Protein AF-A0A8T5DGC0-F1 (afdb_monomer_lite)

pLDDT: mean 90.63, std 11.66, range [41.31, 98.5]

Secondary structure (DSSP, 8-state):
---HHHHHHHHHHHHHHHHHHHHHHHHHHH-SSSHHHHHHHHHHHHHHHHHHHHHHHHIIIIIS-TTTS-HHHHHHHHHHHHHHHHHHHHHHHHHHHHHHHHHTTTSHHHHHHHHHHHHHHHHIIIIIHHHHHHHHHHHHHHHH--

Radius of gyration: 18.22 Å; chains: 1; bounding box: 45×33×55 Å

Structure (mmCIF, N/CA/C/O backbone):
data_AF-A0A8T5DGC0-F1
#
_entry.id   AF-A0A8T5DGC0-F1
#
loop_
_atom_site.group_PDB
_atom_site.id
_atom_site.type_symbol
_atom_site.label_atom_id
_atom_site.label_alt_id
_atom_site.label_comp_id
_atom_site.label_asym_id
_atom_site.label_entity_id
_atom_site.label_seq_id
_atom_site.pdbx_PDB_ins_code
_atom_site.Cartn_x
_atom_site.Cartn_y
_atom_site.Cartn_z
_atom_site.occupancy
_atom_site.B_iso_or_equiv
_atom_site.auth_seq_id
_atom_site.auth_comp_id
_atom_site.auth_asym_id
_atom_site.auth_atom_id
_atom_site.pdbx_PDB_model_num
ATOM 1 N N . MET A 1 1 ? -27.164 1.355 21.749 1.00 41.69 1 MET A N 1
ATOM 2 C CA . MET A 1 1 ? -26.407 0.139 22.124 1.00 41.69 1 MET A CA 1
ATOM 3 C C . MET A 1 1 ? -26.237 -0.736 20.884 1.00 41.69 1 MET A C 1
ATOM 5 O O . MET A 1 1 ? -27.211 -1.345 20.482 1.00 41.69 1 MET A O 1
ATOM 9 N N . ASN A 1 2 ? -25.082 -0.645 20.202 1.00 41.31 2 ASN A N 1
ATOM 10 C CA . ASN A 1 2 ? -24.475 -1.630 19.268 1.00 41.31 2 ASN A CA 1
ATOM 11 C C . ASN A 1 2 ? -23.305 -0.972 18.494 1.00 41.31 2 ASN A C 1
ATOM 13 O O . ASN A 1 2 ? -23.277 -0.951 17.266 1.00 41.31 2 ASN A O 1
ATOM 17 N N . ASP A 1 3 ? -22.354 -0.371 19.223 1.00 53.44 3 ASP A N 1
ATOM 18 C CA . ASP A 1 3 ? -21.124 0.237 18.664 1.00 53.44 3 ASP A CA 1
ATOM 19 C C . ASP A 1 3 ? -19.883 -0.664 18.794 1.00 53.44 3 ASP A C 1
ATOM 21 O O . ASP A 1 3 ? -18.817 -0.345 18.268 1.00 53.44 3 ASP A O 1
ATOM 25 N N . LEU A 1 4 ? -20.017 -1.806 19.475 1.00 49.81 4 LEU A N 1
ATOM 26 C CA . LEU A 1 4 ? -18.920 -2.724 19.780 1.00 49.81 4 LEU A CA 1
ATOM 27 C C . LEU A 1 4 ? -18.441 -3.620 18.617 1.00 49.81 4 LEU A C 1
ATOM 29 O O . LEU A 1 4 ? -17.228 -3.805 18.524 1.00 49.81 4 LEU A O 1
ATOM 33 N N . PRO A 1 5 ? -19.283 -4.155 17.704 1.00 61.28 5 PRO A N 1
ATOM 34 C CA . PRO A 1 5 ? -18.775 -5.096 16.702 1.00 61.28 5 PRO A CA 1
ATOM 35 C C . PRO A 1 5 ? -17.910 -4.402 15.639 1.00 61.28 5 PRO A C 1
ATOM 37 O O . PRO A 1 5 ? -16.801 -4.843 15.347 1.00 61.28 5 PRO A O 1
ATOM 40 N N . THR A 1 6 ? -18.355 -3.263 15.100 1.00 72.88 6 THR A N 1
ATOM 41 C CA . THR A 1 6 ? -17.701 -2.615 13.950 1.00 72.88 6 THR A CA 1
ATOM 42 C C . THR A 1 6 ? -16.310 -2.072 14.278 1.00 72.88 6 THR A C 1
ATOM 44 O O . THR A 1 6 ? -15.399 -2.209 13.465 1.00 72.88 6 THR A O 1
ATOM 47 N N . LYS A 1 7 ? -16.109 -1.496 15.474 1.00 79.38 7 LYS A N 1
ATOM 48 C CA . LYS A 1 7 ? -14.781 -1.023 15.909 1.00 79.38 7 LYS A CA 1
ATOM 49 C C . LYS A 1 7 ? -13.794 -2.184 16.064 1.00 79.38 7 LYS A C 1
ATOM 51 O O . LYS A 1 7 ? -12.645 -2.057 15.646 1.00 79.38 7 LYS A O 1
ATOM 56 N N . SER A 1 8 ? -14.247 -3.310 16.613 1.00 84.31 8 SER A N 1
ATOM 57 C CA . SER A 1 8 ? -13.428 -4.515 16.770 1.00 84.31 8 SER A CA 1
ATOM 58 C C . SER A 1 8 ? -13.029 -5.112 15.420 1.00 84.31 8 SER A C 1
ATOM 60 O O . SER A 1 8 ? -11.852 -5.395 15.215 1.00 84.31 8 SER A O 1
ATOM 62 N N . TYR A 1 9 ? -13.954 -5.204 14.456 1.00 89.69 9 TYR A N 1
ATOM 63 C CA . TYR A 1 9 ? -13.633 -5.690 13.107 1.00 89.69 9 TYR A CA 1
ATOM 64 C C . TYR A 1 9 ? -12.620 -4.804 12.380 1.00 89.69 9 TYR A C 1
ATOM 66 O O . TYR A 1 9 ? -11.674 -5.316 11.788 1.00 89.69 9 TYR A O 1
ATOM 74 N N . VAL A 1 10 ? -12.772 -3.477 12.452 1.00 92.19 10 VAL A N 1
ATOM 75 C CA . VAL A 1 10 ? -11.820 -2.551 11.816 1.00 92.19 10 VAL A CA 1
ATOM 76 C C . VAL A 1 10 ? -10.426 -2.698 12.427 1.00 92.19 10 VAL A C 1
ATOM 78 O O . VAL A 1 10 ? -9.448 -2.741 11.687 1.00 92.19 10 VAL A O 1
ATOM 81 N N . LYS A 1 11 ? -10.318 -2.829 13.756 1.00 93.44 11 LYS A N 1
ATOM 82 C CA . LYS A 1 11 ? -9.028 -3.077 14.417 1.00 93.44 11 LYS A CA 1
ATOM 83 C C . LYS A 1 11 ? -8.388 -4.374 13.934 1.00 93.44 11 LYS A C 1
ATOM 85 O O . LYS A 1 11 ? -7.214 -4.353 13.585 1.00 93.44 11 LYS A O 1
ATOM 90 N N . ILE A 1 12 ? -9.154 -5.466 13.876 1.00 94.75 12 ILE A N 1
ATOM 91 C CA . ILE A 1 12 ? -8.664 -6.758 13.376 1.00 94.75 12 ILE A CA 1
ATOM 92 C C . ILE A 1 12 ? -8.112 -6.594 11.957 1.00 94.75 12 ILE A C 1
ATOM 94 O O . ILE A 1 12 ? -6.965 -6.954 11.723 1.00 94.75 12 ILE A O 1
ATOM 98 N N . ILE A 1 13 ? -8.866 -5.966 11.048 1.00 95.75 13 ILE A N 1
ATOM 99 C CA . ILE A 1 13 ? -8.422 -5.733 9.665 1.00 95.75 13 ILE A CA 1
ATOM 100 C C . ILE A 1 13 ? -7.117 -4.929 9.627 1.00 95.75 13 ILE A C 1
ATOM 102 O O . ILE A 1 13 ? -6.188 -5.327 8.929 1.00 95.75 13 ILE A O 1
ATOM 106 N N . LEU A 1 14 ? -7.022 -3.835 10.389 1.00 96.38 14 LEU A N 1
ATOM 107 C CA . LEU A 1 14 ? -5.819 -2.997 10.426 1.00 96.38 14 LEU A CA 1
ATOM 108 C C . LEU A 1 14 ? -4.598 -3.765 10.948 1.00 96.38 14 LEU A C 1
ATOM 110 O O . LEU A 1 14 ? -3.52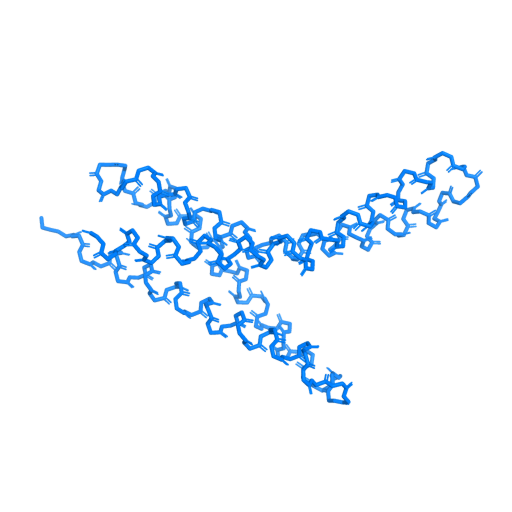5 -3.670 10.357 1.00 96.38 14 LEU A O 1
ATOM 114 N N . TYR A 1 15 ? -4.744 -4.555 12.016 1.00 97.25 15 TYR A N 1
ATOM 115 C CA . TYR A 1 15 ? -3.646 -5.375 12.534 1.00 97.25 15 TYR A CA 1
ATOM 116 C C . TYR A 1 15 ? -3.248 -6.483 11.558 1.00 97.25 15 TYR A C 1
ATOM 118 O O . TYR A 1 15 ? -2.059 -6.696 11.334 1.00 97.25 15 TYR A O 1
ATOM 126 N N . THR A 1 16 ? -4.213 -7.154 10.925 1.00 97.44 16 THR A N 1
ATOM 127 C CA . THR A 1 16 ? -3.928 -8.157 9.891 1.00 97.44 16 THR A CA 1
ATOM 128 C C . THR A 1 16 ? -3.189 -7.531 8.709 1.00 97.44 16 THR A C 1
ATOM 130 O O . THR A 1 16 ? -2.189 -8.085 8.257 1.00 97.44 16 THR A O 1
ATOM 133 N N . GLN A 1 17 ? -3.609 -6.350 8.246 1.00 97.00 17 GLN A N 1
ATOM 134 C CA . GLN A 1 17 ? -2.897 -5.602 7.209 1.00 97.00 17 GLN A CA 1
ATOM 135 C C . GLN A 1 17 ? -1.476 -5.227 7.644 1.00 97.00 17 GLN A C 1
ATOM 137 O O . GLN A 1 17 ? -0.554 -5.387 6.852 1.00 97.00 17 GLN A O 1
ATOM 142 N N . ALA A 1 18 ? -1.271 -4.786 8.889 1.00 97.62 18 ALA A N 1
ATOM 143 C CA . ALA A 1 18 ? 0.055 -4.464 9.419 1.00 97.62 18 ALA A CA 1
ATOM 144 C C . ALA A 1 18 ? 0.996 -5.679 9.409 1.00 97.62 18 ALA A C 1
ATOM 146 O O . ALA A 1 18 ? 2.151 -5.567 8.993 1.00 97.62 18 ALA A O 1
ATOM 147 N N . ILE A 1 19 ? 0.496 -6.845 9.833 1.00 97.81 19 ILE A N 1
ATOM 148 C CA . ILE A 1 19 ? 1.248 -8.106 9.827 1.00 97.81 19 ILE A CA 1
ATOM 149 C C . ILE A 1 19 ? 1.625 -8.477 8.392 1.00 97.81 19 ILE A C 1
ATOM 151 O O . ILE A 1 19 ? 2.800 -8.692 8.110 1.00 97.81 19 ILE A O 1
ATOM 155 N N . ILE A 1 20 ? 0.654 -8.496 7.474 1.00 97.19 20 ILE A N 1
ATOM 156 C CA . ILE A 1 20 ? 0.896 -8.839 6.067 1.00 97.19 20 ILE A CA 1
ATOM 157 C C . ILE A 1 20 ? 1.901 -7.871 5.434 1.00 97.19 20 ILE A C 1
ATOM 159 O O . ILE A 1 20 ? 2.859 -8.313 4.807 1.00 97.19 20 ILE A O 1
ATOM 163 N N . PHE A 1 21 ? 1.727 -6.565 5.640 1.00 96.56 21 PHE A N 1
ATOM 164 C CA . PHE A 1 21 ? 2.649 -5.543 5.150 1.00 96.56 21 PHE A CA 1
ATOM 165 C C . PHE A 1 21 ? 4.075 -5.783 5.653 1.00 96.56 21 PHE A C 1
ATOM 167 O O . PHE A 1 21 ? 5.021 -5.770 4.872 1.00 96.56 21 PHE A O 1
ATOM 174 N N . THR A 1 22 ? 4.227 -6.076 6.946 1.00 95.56 22 THR A N 1
ATOM 175 C CA . THR A 1 22 ? 5.529 -6.361 7.560 1.00 95.56 22 THR A CA 1
ATOM 176 C C . THR A 1 22 ? 6.175 -7.608 6.957 1.00 95.56 22 THR A C 1
ATOM 178 O O . THR A 1 22 ? 7.370 -7.602 6.673 1.00 95.56 22 THR A O 1
ATOM 181 N N . LEU A 1 23 ? 5.403 -8.671 6.711 1.00 93.81 23 LEU A N 1
ATOM 182 C CA . LEU A 1 23 ? 5.895 -9.885 6.052 1.00 93.81 23 LEU A CA 1
ATOM 183 C C . LEU A 1 23 ? 6.359 -9.610 4.614 1.00 93.81 23 LEU A C 1
ATOM 185 O O . LEU A 1 23 ? 7.430 -10.071 4.226 1.00 93.81 23 LEU A O 1
ATOM 189 N N . ILE A 1 24 ? 5.591 -8.829 3.848 1.00 92.31 24 ILE A N 1
ATOM 190 C CA . ILE A 1 24 ? 5.942 -8.447 2.473 1.00 92.31 24 ILE A CA 1
ATOM 191 C C . ILE A 1 24 ? 7.232 -7.615 2.458 1.00 92.31 24 ILE A C 1
ATOM 193 O O . ILE A 1 24 ? 8.146 -7.922 1.698 1.00 92.31 24 ILE A O 1
ATOM 197 N N . ILE A 1 25 ? 7.342 -6.596 3.314 1.00 91.00 25 ILE A N 1
ATOM 198 C CA . ILE A 1 25 ? 8.542 -5.750 3.396 1.00 91.00 25 ILE A CA 1
ATOM 199 C C . ILE A 1 25 ? 9.770 -6.570 3.805 1.00 91.00 25 ILE A C 1
ATOM 201 O O . ILE A 1 25 ? 10.818 -6.449 3.175 1.00 91.00 25 ILE A O 1
ATOM 205 N N . ASN A 1 26 ? 9.645 -7.450 4.803 1.00 89.62 26 ASN A N 1
ATOM 206 C CA . ASN A 1 26 ? 10.752 -8.314 5.217 1.00 89.62 26 ASN A CA 1
ATOM 207 C C . ASN A 1 26 ? 11.221 -9.242 4.093 1.00 89.62 26 ASN A C 1
ATOM 209 O O . ASN A 1 26 ? 12.425 -9.426 3.928 1.00 89.62 26 ASN A O 1
ATOM 213 N N . TYR A 1 27 ? 10.293 -9.787 3.303 1.00 87.19 27 TYR A N 1
ATOM 214 C CA . TYR A 1 27 ? 10.640 -10.587 2.134 1.00 87.19 27 TYR A CA 1
ATOM 215 C C . TYR A 1 27 ? 11.502 -9.796 1.137 1.00 87.19 27 TYR A C 1
ATOM 217 O O . TYR A 1 27 ? 12.522 -10.309 0.687 1.00 87.19 27 TYR A O 1
ATOM 225 N N . PHE A 1 28 ? 11.148 -8.541 0.841 1.00 83.62 28 PHE A N 1
ATOM 226 C CA . PHE A 1 28 ? 11.912 -7.712 -0.099 1.00 83.62 28 PHE A CA 1
ATOM 227 C C . PHE A 1 28 ? 13.255 -7.204 0.453 1.00 83.62 28 PHE A C 1
ATOM 229 O O . PHE A 1 28 ? 14.157 -6.946 -0.338 1.00 83.62 28 PHE A O 1
ATOM 236 N N . ILE A 1 29 ? 13.406 -7.053 1.775 1.00 84.88 29 ILE A N 1
ATOM 237 C CA . ILE A 1 29 ? 14.649 -6.549 2.390 1.00 84.88 29 ILE A CA 1
ATOM 238 C C . ILE A 1 29 ? 15.673 -7.666 2.630 1.00 84.88 29 ILE A C 1
ATOM 240 O O . ILE A 1 29 ? 16.857 -7.472 2.373 1.00 84.88 29 ILE A O 1
ATOM 244 N N . PHE A 1 30 ? 15.246 -8.812 3.166 1.00 77.31 30 PHE A N 1
ATOM 245 C CA . PHE A 1 30 ? 16.166 -9.786 3.772 1.00 77.31 30 PHE A CA 1
ATOM 246 C C . PHE A 1 30 ? 16.408 -11.045 2.939 1.00 77.31 30 PHE A C 1
ATOM 248 O O . PHE A 1 30 ? 17.305 -11.820 3.262 1.00 77.31 30 PHE A O 1
ATOM 255 N N . ILE A 1 31 ? 15.619 -11.286 1.893 1.00 65.62 31 ILE A N 1
ATOM 256 C CA . ILE A 1 31 ? 15.663 -12.543 1.149 1.00 65.62 31 ILE A CA 1
ATOM 257 C C . ILE A 1 31 ? 16.145 -12.250 -0.271 1.00 65.62 31 ILE A C 1
ATOM 259 O O . ILE A 1 31 ? 15.332 -11.987 -1.145 1.00 65.62 31 ILE A O 1
ATOM 263 N N . SER A 1 32 ? 17.460 -12.280 -0.513 1.00 62.69 32 SER A N 1
ATOM 264 C CA . SER A 1 32 ? 18.037 -12.111 -1.860 1.00 62.69 32 SER A CA 1
ATOM 265 C C . SER A 1 32 ? 18.057 -13.416 -2.669 1.00 62.69 32 SER A C 1
ATOM 267 O O . SER A 1 32 ? 17.774 -13.392 -3.865 1.00 62.69 32 SER A O 1
ATOM 269 N N . ASP A 1 33 ? 18.276 -14.566 -2.016 1.00 62.94 33 ASP A N 1
ATOM 270 C CA . ASP A 1 33 ? 18.551 -15.838 -2.715 1.00 62.94 33 ASP A CA 1
ATOM 271 C C . ASP A 1 33 ? 17.389 -16.857 -2.695 1.00 62.94 33 ASP A C 1
ATOM 273 O O . ASP A 1 33 ? 17.312 -17.732 -3.556 1.00 62.94 33 ASP A O 1
A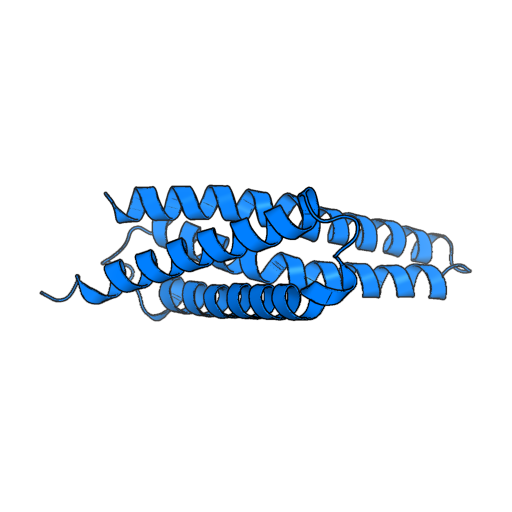TOM 277 N N . LEU A 1 34 ? 16.422 -16.727 -1.773 1.00 58.12 34 LEU A N 1
ATOM 278 C CA . LEU A 1 34 ? 15.206 -17.571 -1.691 1.00 58.12 34 LEU A CA 1
ATOM 279 C C . LEU A 1 34 ? 13.983 -16.974 -2.424 1.00 58.12 34 LEU A C 1
ATOM 281 O O . LEU A 1 34 ? 12.865 -17.482 -2.318 1.00 58.12 34 LEU A O 1
ATOM 285 N N . THR A 1 35 ? 14.179 -15.892 -3.178 1.00 62.44 35 THR A N 1
ATOM 286 C CA . THR A 1 35 ? 13.107 -15.087 -3.794 1.00 62.44 35 THR A CA 1
ATOM 287 C C . THR A 1 35 ? 12.171 -15.901 -4.687 1.00 62.44 35 THR A C 1
ATOM 289 O O . THR A 1 35 ? 10.954 -15.733 -4.655 1.00 62.44 35 THR A O 1
ATOM 292 N N . ARG A 1 36 ? 12.694 -16.855 -5.460 1.00 66.75 36 ARG A N 1
ATOM 293 C CA . ARG A 1 36 ? 11.857 -17.614 -6.402 1.00 66.75 36 ARG A CA 1
ATOM 294 C C . ARG A 1 36 ? 10.923 -18.622 -5.733 1.00 66.75 36 ARG A C 1
ATOM 296 O O . ARG A 1 36 ? 9.804 -18.793 -6.210 1.00 66.75 36 ARG A O 1
ATOM 303 N N . SER A 1 37 ? 11.347 -19.282 -4.654 1.00 80.88 37 SER A N 1
ATOM 304 C CA . SER A 1 37 ? 10.543 -20.337 -4.013 1.00 80.88 37 SER A CA 1
ATOM 305 C C . SER A 1 37 ? 9.385 -19.772 -3.190 1.00 80.88 37 SER A C 1
ATOM 307 O O . SER A 1 37 ? 8.315 -20.375 -3.137 1.00 80.88 37 SER A O 1
ATOM 309 N N . LEU A 1 38 ? 9.567 -18.591 -2.596 1.00 84.94 38 LEU A N 1
ATOM 310 C CA . LEU A 1 38 ? 8.556 -17.930 -1.767 1.00 84.94 38 LEU A CA 1
ATOM 311 C C . LEU A 1 38 ? 7.678 -16.937 -2.538 1.00 84.94 38 LEU A C 1
ATOM 313 O O . LEU A 1 38 ? 6.721 -16.410 -1.971 1.00 84.94 38 LEU A O 1
ATOM 317 N N . PHE A 1 39 ? 7.936 -16.718 -3.832 1.00 85.69 39 PHE A N 1
ATOM 318 C CA . PHE A 1 39 ? 7.179 -15.768 -4.649 1.00 85.69 39 PHE A CA 1
ATOM 319 C C . PHE A 1 39 ? 5.663 -16.005 -4.598 1.00 85.69 39 PHE A C 1
ATOM 321 O O . PHE A 1 39 ? 4.905 -15.059 -4.398 1.00 85.69 39 PHE A O 1
ATOM 328 N N . LEU A 1 40 ? 5.208 -17.260 -4.714 1.00 90.12 40 LEU A N 1
ATOM 329 C CA . LEU A 1 40 ? 3.776 -17.587 -4.648 1.00 90.12 40 LEU A CA 1
ATOM 330 C C . LEU A 1 40 ? 3.154 -17.213 -3.297 1.00 90.12 40 LEU A C 1
ATOM 332 O O . LEU A 1 40 ? 2.029 -16.718 -3.255 1.00 90.12 40 LEU A O 1
ATOM 336 N N . VAL A 1 41 ? 3.894 -17.404 -2.202 1.00 91.12 41 VAL A N 1
ATOM 337 C CA . VAL A 1 41 ? 3.444 -17.031 -0.854 1.00 91.12 41 VAL A CA 1
ATOM 338 C C . VAL A 1 41 ? 3.284 -15.517 -0.759 1.00 91.12 41 VAL A C 1
ATOM 340 O O . VAL A 1 41 ? 2.258 -15.030 -0.291 1.00 91.12 41 VAL A O 1
ATOM 343 N N . VAL A 1 42 ? 4.258 -14.758 -1.259 1.00 90.38 42 VAL A N 1
ATOM 344 C CA . VAL A 1 42 ? 4.222 -13.288 -1.248 1.00 90.38 42 VAL A CA 1
ATOM 345 C C . VAL A 1 42 ? 3.121 -12.750 -2.155 1.00 90.38 42 VAL A C 1
ATOM 347 O O . VAL A 1 42 ? 2.414 -11.825 -1.765 1.00 90.38 42 VAL A O 1
ATOM 350 N N . ALA A 1 43 ? 2.921 -13.349 -3.329 1.00 91.00 43 ALA A N 1
ATOM 351 C CA . ALA A 1 43 ? 1.831 -12.995 -4.231 1.00 91.00 43 ALA A CA 1
ATOM 352 C C . ALA A 1 43 ? 0.464 -13.215 -3.564 1.00 91.00 43 ALA A C 1
ATOM 354 O O . ALA A 1 43 ? -0.407 -12.347 -3.633 1.00 91.00 43 ALA A O 1
ATOM 355 N N . PHE A 1 44 ? 0.293 -14.333 -2.853 1.00 94.56 44 PHE A N 1
ATOM 356 C CA . PHE A 1 44 ? -0.922 -14.609 -2.090 1.00 94.56 44 PHE A CA 1
ATOM 357 C C . PHE A 1 44 ? -1.120 -13.617 -0.933 1.00 94.56 44 PHE A C 1
ATOM 359 O O . PHE A 1 44 ? -2.220 -13.094 -0.751 1.00 94.56 44 PHE A O 1
ATOM 366 N N . LEU A 1 45 ? -0.056 -13.288 -0.193 1.00 95.19 45 LEU A N 1
ATOM 367 C CA . LEU A 1 45 ? -0.088 -12.247 0.838 1.00 95.19 45 LEU A CA 1
ATOM 368 C C . LEU A 1 45 ? -0.4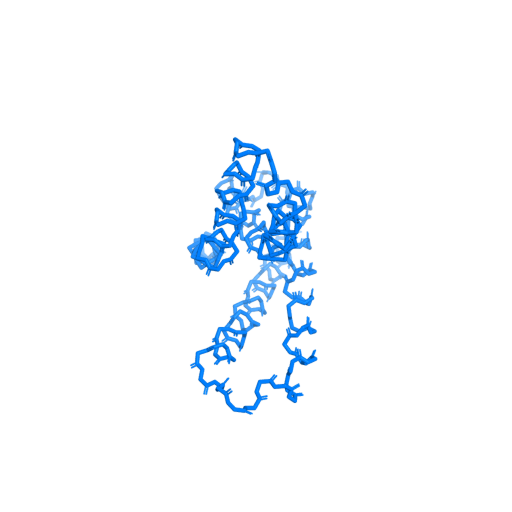73 -10.882 0.254 1.00 95.19 45 LEU A C 1
ATOM 370 O O . LEU A 1 45 ? -1.315 -10.193 0.826 1.00 95.19 45 LEU A O 1
ATOM 374 N N . GLY A 1 46 ? 0.079 -10.510 -0.901 1.00 93.75 46 GLY A N 1
ATOM 375 C CA . GLY A 1 46 ? -0.282 -9.288 -1.619 1.00 93.75 46 GLY A CA 1
ATOM 376 C C . GLY A 1 46 ? -1.754 -9.265 -2.039 1.00 93.75 46 GLY A C 1
ATOM 377 O O . GLY A 1 46 ? -2.427 -8.247 -1.875 1.00 93.75 46 GLY A O 1
ATOM 378 N N . LEU A 1 47 ? -2.294 -10.396 -2.502 1.00 95.44 47 LEU A N 1
ATOM 379 C CA . LEU A 1 47 ? -3.714 -10.521 -2.835 1.00 95.44 47 LEU A CA 1
ATOM 380 C C . LEU A 1 47 ? -4.606 -10.349 -1.598 1.00 95.44 47 LEU A C 1
ATOM 382 O O . LEU A 1 47 ? -5.583 -9.602 -1.642 1.00 95.44 47 LEU A O 1
ATOM 386 N N . LEU A 1 48 ? -4.259 -10.988 -0.478 1.00 96.75 48 LEU A N 1
ATOM 387 C CA . LEU A 1 48 ? -4.975 -10.808 0.787 1.00 96.75 48 LEU A CA 1
ATOM 388 C C . LEU A 1 48 ? -4.914 -9.356 1.270 1.00 96.75 48 LEU A C 1
ATOM 390 O O . LEU A 1 48 ? -5.930 -8.810 1.702 1.00 96.75 48 LEU A O 1
ATOM 394 N N . PHE A 1 49 ? -3.748 -8.718 1.161 1.00 96.62 49 PHE A N 1
ATOM 395 C CA . PHE A 1 49 ? -3.557 -7.314 1.516 1.00 96.62 49 PHE A CA 1
ATOM 396 C C . PHE A 1 49 ? -4.506 -6.401 0.734 1.00 96.62 49 PHE A C 1
ATOM 398 O O . PHE A 1 49 ? -5.184 -5.556 1.326 1.00 96.62 49 PHE A O 1
ATOM 405 N N . LEU A 1 50 ? -4.625 -6.637 -0.576 1.00 96.69 50 LEU A N 1
ATOM 406 C CA . LEU A 1 50 ? -5.541 -5.928 -1.464 1.00 96.69 50 LEU A CA 1
ATOM 407 C C . LEU A 1 50 ? -7.009 -6.163 -1.092 1.00 96.69 50 LEU A C 1
ATOM 409 O O . LEU A 1 50 ? -7.773 -5.201 -0.995 1.00 96.69 50 LEU A O 1
ATOM 413 N N . ILE A 1 51 ? -7.415 -7.417 -0.867 1.00 97.25 51 ILE A N 1
ATOM 414 C CA . ILE A 1 51 ? -8.804 -7.758 -0.515 1.00 97.25 51 ILE A CA 1
ATOM 415 C C . ILE A 1 51 ? -9.199 -7.057 0.787 1.00 97.25 51 ILE A C 1
ATOM 417 O O . ILE A 1 51 ? -10.246 -6.409 0.848 1.00 97.25 51 ILE A O 1
ATOM 421 N N . LEU A 1 52 ? -8.341 -7.117 1.808 1.00 96.81 52 LEU A N 1
ATOM 422 C CA . LEU A 1 52 ? -8.557 -6.407 3.070 1.00 96.81 52 LEU A CA 1
ATOM 423 C C . LEU A 1 52 ? -8.648 -4.892 2.861 1.00 96.81 52 LEU A C 1
ATOM 425 O O . LEU A 1 52 ? -9.470 -4.235 3.496 1.00 96.81 52 LEU A O 1
ATOM 429 N N . GLY A 1 53 ? -7.865 -4.347 1.931 1.00 96.50 53 GLY A N 1
ATOM 430 C CA . GLY A 1 53 ? -7.950 -2.962 1.480 1.00 96.50 53 GLY A CA 1
ATOM 431 C C . GLY A 1 53 ? -9.323 -2.557 0.972 1.00 96.50 53 GLY A C 1
ATOM 432 O O . GLY A 1 53 ? -9.908 -1.576 1.437 1.00 96.50 53 GLY A O 1
ATOM 433 N N . ILE A 1 54 ? -9.855 -3.338 0.033 1.00 96.62 54 ILE A N 1
ATOM 434 C CA . ILE A 1 54 ? -11.182 -3.124 -0.554 1.00 96.62 54 ILE A CA 1
ATOM 435 C C . ILE A 1 54 ? -12.259 -3.213 0.529 1.00 96.62 54 ILE A C 1
ATOM 437 O O . ILE A 1 54 ? -13.122 -2.333 0.617 1.00 96.62 54 ILE A O 1
ATOM 441 N N . VAL A 1 55 ? -12.182 -4.231 1.392 1.00 95.81 55 VAL A N 1
ATOM 442 C CA . VAL A 1 55 ? -13.099 -4.395 2.528 1.00 95.81 55 VAL A CA 1
ATOM 443 C C . VAL A 1 55 ? -13.036 -3.175 3.450 1.00 95.81 55 VAL A C 1
ATOM 445 O O . VAL A 1 55 ? -14.079 -2.658 3.850 1.00 95.81 55 VAL A O 1
ATOM 448 N N . LEU A 1 56 ? -11.843 -2.651 3.738 1.00 95.06 56 LEU A N 1
ATOM 449 C CA . LEU A 1 56 ? -11.668 -1.476 4.590 1.00 95.06 56 LEU A CA 1
ATOM 450 C C . LEU A 1 56 ? -12.304 -0.217 3.983 1.00 95.06 56 LEU A C 1
ATOM 452 O O . LEU A 1 56 ? -13.000 0.517 4.688 1.00 95.06 56 LEU A O 1
ATOM 456 N N . ILE A 1 57 ? -12.135 0.014 2.676 1.00 95.06 57 ILE A N 1
ATOM 457 C CA . ILE A 1 57 ? -12.784 1.130 1.963 1.00 95.06 57 ILE A CA 1
ATOM 458 C C . ILE A 1 57 ? -14.305 0.989 2.026 1.00 95.06 57 ILE A C 1
ATOM 460 O O . ILE A 1 57 ? -15.011 1.965 2.305 1.00 95.06 57 ILE A O 1
ATOM 464 N N . PHE A 1 58 ? -14.819 -0.217 1.778 1.00 93.69 58 PHE A N 1
ATOM 465 C CA . PHE A 1 58 ? -16.249 -0.494 1.827 1.00 93.69 58 PHE A CA 1
ATOM 466 C C . PHE A 1 58 ? -16.817 -0.224 3.225 1.00 93.69 58 PHE A C 1
ATOM 468 O O . PHE A 1 58 ? -17.805 0.503 3.361 1.00 93.69 58 PHE A O 1
ATOM 475 N N . LEU A 1 59 ? -16.150 -0.714 4.274 1.00 91.31 59 LEU A N 1
ATOM 476 C CA . LEU A 1 59 ? -16.540 -0.461 5.659 1.00 91.31 59 LEU A CA 1
ATOM 477 C C . LEU A 1 59 ? -16.534 1.038 5.984 1.00 91.31 59 LEU A C 1
ATOM 479 O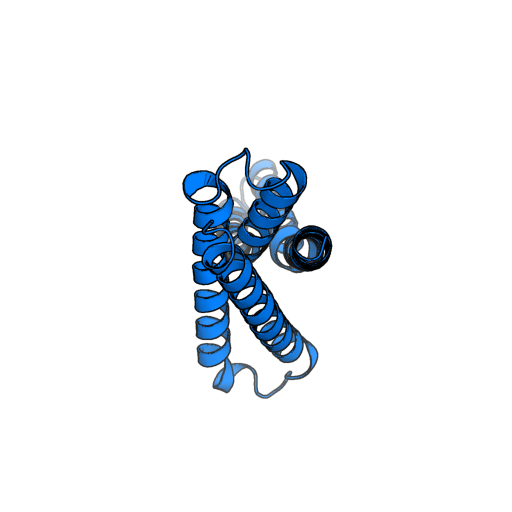 O . LEU A 1 59 ? -17.519 1.557 6.511 1.00 91.31 59 LEU A O 1
ATOM 483 N N . ALA A 1 60 ? -15.466 1.751 5.620 1.00 90.50 60 ALA A N 1
ATOM 484 C CA . ALA A 1 60 ? -15.307 3.176 5.903 1.00 90.50 60 ALA A CA 1
ATOM 485 C C . ALA A 1 60 ? -16.376 4.051 5.228 1.00 90.50 60 ALA A C 1
ATOM 487 O O . ALA A 1 60 ? -16.852 5.023 5.825 1.00 90.50 60 ALA A O 1
ATOM 488 N N . ARG A 1 61 ? -16.757 3.719 3.986 1.00 87.94 61 ARG A N 1
ATOM 489 C CA . ARG A 1 61 ? -17.671 4.535 3.173 1.00 87.94 61 ARG A CA 1
ATOM 490 C C . ARG A 1 61 ? -19.139 4.151 3.309 1.00 87.94 61 ARG A C 1
ATOM 492 O O . ARG A 1 61 ? -19.980 5.045 3.333 1.00 87.94 61 ARG A O 1
ATOM 499 N N . LYS A 1 62 ? -19.452 2.854 3.339 1.00 84.81 62 LYS A N 1
ATOM 500 C CA . LYS A 1 62 ? -20.829 2.347 3.230 1.00 84.81 62 LYS A CA 1
ATOM 501 C C . LYS A 1 62 ? -21.394 1.859 4.556 1.00 84.81 62 LYS A C 1
ATOM 503 O O . LYS A 1 62 ? -22.565 2.100 4.820 1.00 84.81 62 LYS A O 1
ATOM 508 N N . VAL A 1 63 ? -20.582 1.195 5.377 1.00 80.94 63 VAL A N 1
ATOM 509 C CA . VAL A 1 63 ? -21.081 0.512 6.581 1.00 80.94 63 VAL A CA 1
ATOM 510 C C . VAL A 1 63 ? -21.046 1.411 7.809 1.00 80.94 63 VAL A C 1
ATOM 512 O O . VAL A 1 63 ? -21.993 1.412 8.587 1.00 80.94 63 VAL A O 1
ATOM 515 N N . ILE A 1 64 ? -19.980 2.190 7.999 1.00 80.88 64 ILE A N 1
ATOM 516 C CA . ILE A 1 64 ? -19.830 3.052 9.174 1.00 80.88 64 ILE A CA 1
ATOM 517 C C . ILE A 1 64 ? -20.688 4.320 9.001 1.00 80.88 64 ILE A C 1
ATOM 519 O O . ILE A 1 64 ? -20.388 5.142 8.129 1.00 80.88 64 ILE A O 1
ATOM 523 N N . PRO A 1 65 ? -21.711 4.562 9.841 1.00 75.12 65 PRO A N 1
ATOM 524 C CA . PRO A 1 65 ? -22.524 5.775 9.779 1.00 75.12 65 PRO A CA 1
ATOM 525 C C . PRO A 1 65 ? -21.717 7.029 10.144 1.00 75.12 65 PRO A C 1
ATOM 527 O O . PRO A 1 65 ? -20.851 7.000 11.018 1.00 75.12 65 PRO A O 1
ATOM 530 N N . SER A 1 66 ? -21.984 8.156 9.478 1.00 74.25 66 SER A N 1
ATOM 531 C CA . SER A 1 66 ? -21.225 9.409 9.674 1.00 74.25 66 SER A CA 1
ATOM 532 C C . SER A 1 66 ? -21.421 10.058 11.045 1.00 74.25 66 SER A C 1
ATOM 534 O O . SER A 1 66 ? -20.581 10.845 11.460 1.00 74.25 66 SER A O 1
ATOM 536 N N . ASN A 1 67 ? -22.491 9.712 11.758 1.00 75.06 67 ASN A N 1
ATOM 537 C CA . ASN A 1 67 ? -22.750 10.155 13.128 1.00 75.06 67 ASN A CA 1
ATOM 538 C C . ASN A 1 67 ? -22.022 9.312 14.192 1.00 75.06 67 ASN A C 1
ATOM 540 O O . ASN A 1 67 ? -21.950 9.733 15.339 1.00 75.06 67 ASN A O 1
ATOM 544 N N . LYS A 1 68 ? -21.478 8.140 13.830 1.00 72.50 68 LYS A N 1
ATOM 545 C CA . LYS A 1 68 ? -20.808 7.223 14.770 1.00 72.50 68 LYS A CA 1
ATOM 546 C C . LYS A 1 68 ? -19.288 7.352 14.796 1.00 72.50 68 LYS A C 1
ATOM 548 O O . LYS A 1 68 ? -18.640 6.860 15.714 1.00 72.50 68 LYS A O 1
ATOM 553 N N . VAL A 1 69 ? -18.703 7.951 13.761 1.00 79.69 69 VAL A N 1
ATOM 554 C CA . VAL A 1 69 ? -17.252 8.012 13.573 1.00 79.69 69 VAL A CA 1
ATOM 555 C C . VAL A 1 69 ? -16.860 9.354 12.975 1.00 79.69 69 VAL A C 1
ATOM 557 O O . VAL A 1 69 ? -17.513 9.848 12.058 1.00 79.69 69 VAL A O 1
ATOM 560 N N . SER A 1 70 ? -15.756 9.925 13.465 1.00 85.06 70 SER A N 1
ATOM 561 C CA . SER A 1 70 ? -15.245 11.194 12.949 1.00 85.06 70 SER A CA 1
ATOM 562 C C . SER A 1 70 ? -14.959 11.125 11.442 1.00 85.06 70 SER A C 1
ATOM 564 O O . SER A 1 70 ? -14.446 10.130 10.919 1.00 85.06 70 SER A O 1
ATOM 566 N N . ARG A 1 71 ? -15.227 12.228 10.732 1.00 87.75 71 ARG A N 1
ATOM 567 C CA . ARG A 1 71 ? -14.907 12.362 9.299 1.00 87.75 71 ARG A CA 1
ATOM 568 C C . ARG A 1 71 ? -13.425 12.084 9.011 1.00 87.75 71 ARG A C 1
ATOM 570 O O . ARG A 1 71 ? -13.104 11.522 7.969 1.00 87.75 71 ARG A O 1
ATOM 577 N N . ARG A 1 72 ? -12.542 12.431 9.956 1.00 90.06 72 ARG A N 1
ATOM 578 C CA . ARG A 1 72 ? -11.096 12.174 9.880 1.00 90.06 72 ARG A CA 1
ATOM 579 C C . ARG A 1 72 ? -10.774 10.681 9.901 1.00 90.06 72 ARG A C 1
ATOM 581 O O . ARG A 1 72 ? -10.039 10.226 9.036 1.00 90.06 72 ARG A O 1
ATOM 588 N N . LEU A 1 73 ? -11.376 9.906 10.807 1.00 91.12 73 LEU A N 1
ATOM 589 C CA . LEU A 1 73 ? -11.166 8.456 10.848 1.00 91.12 73 LEU A CA 1
ATOM 590 C C . LEU A 1 73 ? -11.646 7.781 9.554 1.00 91.12 73 LEU A C 1
ATOM 592 O O . LEU A 1 73 ? -10.926 6.965 8.994 1.00 91.12 73 LEU A O 1
ATOM 596 N N . LYS A 1 74 ? -12.804 8.175 9.007 1.00 91.31 74 LYS A N 1
ATOM 597 C CA . LYS A 1 74 ? -13.262 7.657 7.703 1.00 91.31 74 LYS A CA 1
ATOM 598 C C . LYS A 1 74 ? -12.282 7.949 6.566 1.00 91.31 74 LYS A C 1
ATOM 600 O O . LYS A 1 74 ? -12.062 7.086 5.715 1.00 91.31 74 LYS A O 1
ATOM 605 N N . LEU A 1 75 ? -11.714 9.157 6.547 1.00 94.06 75 LEU A N 1
ATOM 606 C CA . LEU A 1 75 ? -10.699 9.541 5.570 1.00 94.06 75 LEU A CA 1
ATOM 607 C C . LEU A 1 75 ? -9.457 8.655 5.709 1.00 94.06 75 LEU A C 1
ATOM 609 O O . LEU A 1 75 ? -9.036 8.075 4.714 1.00 94.06 75 LEU A O 1
ATOM 613 N N . PHE A 1 76 ? -8.924 8.491 6.922 1.00 96.06 76 PHE A N 1
ATOM 614 C CA . PHE A 1 76 ? -7.736 7.666 7.150 1.00 96.06 76 PHE A CA 1
ATOM 615 C C . PHE A 1 76 ? -7.964 6.197 6.798 1.00 96.06 76 PHE A C 1
ATOM 617 O O . PHE A 1 76 ? -7.154 5.645 6.069 1.00 96.06 76 PHE A O 1
ATOM 624 N N . LEU A 1 77 ? -9.097 5.598 7.179 1.00 95.62 77 LEU A N 1
ATOM 625 C CA . LEU A 1 77 ? -9.430 4.219 6.795 1.00 95.62 77 LEU A CA 1
ATOM 626 C C . LEU A 1 77 ? -9.531 4.052 5.272 1.00 95.62 77 LEU A C 1
ATOM 628 O O . LEU A 1 77 ? -9.062 3.061 4.715 1.00 95.62 77 LEU A O 1
ATOM 632 N N . THR A 1 78 ? -10.119 5.038 4.588 1.00 96.12 78 THR A N 1
ATOM 633 C CA . THR A 1 78 ? -10.207 5.035 3.122 1.00 96.12 78 THR A CA 1
ATOM 634 C C . THR A 1 78 ? -8.820 5.136 2.493 1.00 96.12 78 THR A C 1
ATOM 636 O O . THR A 1 78 ? -8.524 4.387 1.568 1.00 96.12 78 THR A O 1
ATOM 639 N N . LEU A 1 79 ? -7.970 6.040 2.988 1.00 97.69 79 LEU A N 1
ATOM 640 C CA . LEU A 1 79 ? -6.607 6.215 2.488 1.00 97.69 79 LEU A CA 1
ATOM 641 C C . LEU A 1 79 ? -5.750 4.977 2.756 1.00 97.69 79 LEU A C 1
ATOM 643 O O . LEU A 1 79 ? -5.098 4.516 1.830 1.00 97.69 79 LEU A O 1
ATOM 647 N N . THR A 1 80 ? -5.830 4.371 3.945 1.00 97.69 80 THR A N 1
ATOM 648 C CA . THR A 1 80 ? -5.175 3.089 4.252 1.00 97.69 80 THR A CA 1
ATOM 649 C C . THR A 1 80 ? -5.568 2.025 3.232 1.00 97.69 80 THR A C 1
ATOM 651 O O . THR A 1 80 ? -4.694 1.392 2.649 1.00 97.69 80 THR A O 1
ATOM 654 N N . GLY A 1 81 ? -6.866 1.867 2.956 1.00 97.06 81 GLY A N 1
ATOM 655 C CA . GLY A 1 81 ? -7.335 0.912 1.956 1.00 97.06 81 GLY A CA 1
ATOM 656 C C . GLY A 1 81 ? -6.838 1.230 0.541 1.00 97.06 81 GLY A C 1
ATOM 657 O O . GLY A 1 81 ? -6.337 0.338 -0.138 1.00 97.06 81 GLY A O 1
ATOM 658 N N . ILE A 1 82 ? -6.881 2.493 0.103 1.00 97.94 82 ILE A N 1
ATOM 659 C CA . ILE A 1 82 ? -6.346 2.902 -1.211 1.00 97.94 82 ILE A CA 1
ATOM 660 C C . ILE A 1 82 ? -4.851 2.578 -1.307 1.00 97.94 82 ILE A C 1
ATOM 662 O O . ILE A 1 82 ? -4.411 2.021 -2.309 1.00 97.94 82 ILE A O 1
ATOM 666 N N . SER A 1 83 ? -4.081 2.857 -0.256 1.00 97.75 83 SER A N 1
ATOM 667 C CA . SER A 1 83 ? -2.647 2.575 -0.200 1.00 97.75 83 SER A CA 1
ATOM 668 C C . SER A 1 83 ? -2.308 1.086 -0.232 1.00 97.75 83 SER A C 1
ATOM 670 O O . SER A 1 83 ? -1.195 0.748 -0.609 1.00 97.75 83 SER A O 1
ATOM 672 N N . THR A 1 84 ? -3.239 0.188 0.108 1.00 96.94 84 THR A N 1
ATOM 673 C CA . THR A 1 84 ? -3.037 -1.263 -0.079 1.00 96.94 84 THR A CA 1
ATOM 674 C C . THR A 1 84 ? -3.307 -1.741 -1.507 1.00 96.94 84 THR A C 1
ATOM 676 O O . THR A 1 84 ? -2.733 -2.732 -1.946 1.00 96.94 84 THR A O 1
ATOM 679 N N . ILE A 1 85 ? -4.157 -1.026 -2.250 1.00 97.19 85 ILE A N 1
ATOM 680 C CA . ILE A 1 85 ? -4.512 -1.339 -3.644 1.00 97.19 85 ILE A CA 1
ATOM 681 C C . ILE A 1 85 ? -3.485 -0.727 -4.606 1.00 97.19 85 ILE A C 1
ATOM 683 O O . ILE A 1 85 ? -3.137 -1.328 -5.624 1.00 97.19 85 ILE A O 1
ATOM 687 N N . ALA A 1 86 ? -2.991 0.468 -4.274 1.00 97.31 86 ALA A N 1
ATOM 688 C CA . ALA A 1 86 ? -2.098 1.255 -5.111 1.00 97.31 86 ALA A CA 1
ATOM 689 C C . ALA A 1 86 ? -0.840 0.497 -5.582 1.00 97.31 86 ALA A C 1
ATOM 691 O O . ALA A 1 86 ? -0.561 0.589 -6.775 1.00 97.31 86 ALA A O 1
ATOM 692 N N . PRO A 1 87 ? -0.121 -0.295 -4.759 1.00 95.38 87 PRO A N 1
ATOM 693 C CA . PRO A 1 87 ? 1.062 -1.014 -5.223 1.00 95.38 87 PRO A CA 1
ATOM 694 C C . PRO A 1 87 ? 0.762 -1.945 -6.398 1.00 95.38 87 PRO A C 1
ATOM 696 O O . PRO A 1 87 ? 1.485 -1.938 -7.389 1.00 95.38 87 PRO A O 1
ATOM 699 N N . LEU A 1 88 ? -0.347 -2.691 -6.361 1.00 94.06 88 LEU A N 1
ATOM 700 C CA . LEU A 1 88 ? -0.709 -3.555 -7.485 1.00 94.06 88 LEU A CA 1
ATOM 701 C C . LEU A 1 88 ? -1.028 -2.728 -8.735 1.00 94.06 88 LEU A C 1
ATOM 703 O O . LEU A 1 88 ? -0.466 -2.976 -9.800 1.00 94.06 88 LEU A O 1
ATOM 707 N N . VAL A 1 89 ? -1.907 -1.732 -8.599 1.00 96.44 89 VAL A N 1
ATOM 708 C CA . VAL A 1 89 ? -2.357 -0.900 -9.725 1.00 96.44 89 VAL A CA 1
ATOM 709 C C . VAL A 1 89 ? -1.179 -0.184 -10.382 1.00 96.44 89 VAL A C 1
ATOM 711 O O . VAL A 1 89 ? -1.025 -0.242 -11.598 1.00 96.44 89 VAL A O 1
ATOM 714 N N . PHE A 1 90 ? -0.315 0.448 -9.592 1.00 97.94 90 PHE A N 1
ATOM 715 C CA . PHE A 1 90 ? 0.821 1.198 -10.112 1.00 97.94 90 PHE A CA 1
ATOM 716 C C . PHE A 1 90 ? 1.963 0.302 -10.604 1.00 97.94 90 PHE A C 1
ATOM 718 O O . PHE A 1 90 ? 2.678 0.704 -11.515 1.00 97.94 90 PHE A O 1
ATOM 725 N N . THR A 1 91 ? 2.100 -0.929 -10.103 1.00 95.56 91 THR A N 1
ATOM 726 C CA . THR A 1 91 ? 3.013 -1.921 -10.703 1.00 95.56 91 THR A CA 1
ATOM 727 C C . THR A 1 91 ? 2.529 -2.355 -12.087 1.00 95.56 91 THR A C 1
ATOM 729 O O . THR A 1 91 ? 3.322 -2.437 -13.023 1.00 95.56 91 THR A O 1
ATOM 732 N N . LEU A 1 92 ? 1.222 -2.588 -12.254 1.00 96.94 92 LEU A N 1
ATOM 733 C CA . LEU A 1 92 ? 0.642 -2.888 -13.567 1.00 96.94 92 LEU A CA 1
ATOM 734 C C . LEU A 1 92 ? 0.804 -1.706 -14.531 1.00 96.94 92 LEU A C 1
ATOM 736 O O . LEU A 1 92 ? 1.208 -1.908 -15.674 1.00 96.94 92 LEU A O 1
ATOM 740 N N . LEU A 1 93 ? 0.553 -0.479 -14.061 1.00 98.12 93 LEU A N 1
ATOM 741 C CA . LEU A 1 93 ? 0.762 0.735 -14.854 1.00 98.12 93 LEU A CA 1
ATOM 742 C C . LEU A 1 93 ? 2.232 0.942 -15.224 1.00 98.12 93 LEU A C 1
ATOM 744 O O . LEU A 1 93 ? 2.507 1.285 -16.367 1.00 98.12 93 LEU A O 1
ATOM 748 N N . HIS A 1 94 ? 3.170 0.692 -14.307 1.00 97.81 94 HIS A N 1
ATOM 749 C CA . HIS A 1 94 ? 4.602 0.740 -14.600 1.00 97.81 94 HIS A CA 1
ATOM 750 C C . HIS A 1 94 ? 4.950 -0.183 -15.773 1.00 97.81 94 HIS A C 1
ATOM 752 O O . HIS A 1 94 ? 5.488 0.281 -16.772 1.00 97.81 94 HIS A O 1
ATOM 758 N N . ASN A 1 95 ? 4.556 -1.457 -15.705 1.00 97.81 95 ASN A N 1
ATOM 759 C CA . ASN A 1 95 ? 4.844 -2.417 -16.772 1.00 97.81 95 ASN A CA 1
ATOM 760 C C . ASN A 1 95 ? 4.164 -2.048 -18.097 1.00 97.81 95 ASN A C 1
ATOM 762 O O . ASN A 1 95 ? 4.759 -2.193 -19.163 1.00 97.81 95 ASN A O 1
ATOM 766 N N . PHE A 1 96 ? 2.927 -1.550 -18.037 1.00 98.38 96 PHE A N 1
ATOM 767 C CA . PHE A 1 96 ? 2.204 -1.103 -19.221 1.00 98.38 96 PHE A CA 1
ATOM 768 C C . PHE A 1 96 ? 2.895 0.093 -19.887 1.00 98.38 96 PHE A C 1
ATOM 770 O O . PHE A 1 96 ? 3.172 0.054 -21.082 1.00 98.38 96 PHE A O 1
ATOM 777 N N . PHE A 1 97 ? 3.223 1.137 -19.125 1.00 98.50 97 PHE A N 1
ATOM 778 C CA . PHE A 1 97 ? 3.900 2.318 -19.658 1.00 98.50 97 PHE A CA 1
ATOM 779 C C . PHE A 1 97 ? 5.324 2.013 -20.118 1.00 98.50 97 PHE A C 1
ATOM 781 O O . PHE A 1 97 ? 5.747 2.551 -21.133 1.00 98.50 97 PHE A O 1
ATOM 788 N N . TYR A 1 98 ? 6.030 1.101 -19.451 1.00 98.06 98 TYR A N 1
ATOM 789 C CA . TYR A 1 98 ? 7.332 0.624 -19.906 1.00 98.06 98 TYR A CA 1
ATOM 790 C C . TYR A 1 98 ? 7.237 -0.050 -21.283 1.00 98.06 98 TYR A C 1
ATOM 792 O O . TYR A 1 98 ? 7.970 0.305 -22.204 1.00 98.06 98 TYR A O 1
ATOM 800 N N . ALA A 1 99 ? 6.268 -0.953 -21.474 1.00 98.31 99 ALA A N 1
ATOM 801 C CA . ALA A 1 99 ? 6.026 -1.565 -22.780 1.00 98.31 99 ALA A CA 1
ATOM 802 C C . ALA A 1 99 ? 5.670 -0.516 -23.850 1.00 98.31 99 ALA A C 1
ATOM 804 O O . ALA A 1 99 ? 6.158 -0.586 -24.976 1.00 98.31 99 ALA A O 1
ATOM 805 N N . MET A 1 100 ? 4.864 0.489 -23.495 1.00 98.06 100 MET A N 1
ATOM 806 C CA . MET A 1 100 ? 4.523 1.588 -24.402 1.00 98.06 100 MET A CA 1
ATOM 807 C C . MET A 1 100 ? 5.729 2.468 -24.758 1.00 98.06 100 MET A C 1
ATOM 809 O O . MET A 1 100 ? 5.815 2.923 -25.899 1.00 98.06 100 MET A O 1
ATOM 813 N N . ALA A 1 101 ? 6.670 2.687 -23.835 1.00 97.94 101 ALA A N 1
ATOM 814 C CA . ALA A 1 101 ? 7.904 3.430 -24.097 1.00 97.94 101 ALA A CA 1
ATOM 815 C C . ALA A 1 101 ? 8.766 2.733 -25.160 1.00 97.94 101 ALA A C 1
ATOM 817 O O . ALA A 1 101 ? 9.248 3.400 -26.077 1.00 97.94 101 ALA A O 1
ATOM 818 N N . ILE A 1 102 ? 8.863 1.398 -25.091 1.00 98.00 102 ILE A N 1
ATOM 819 C CA . ILE A 1 102 ? 9.553 0.565 -26.088 1.00 98.00 102 ILE A CA 1
ATOM 820 C C . ILE A 1 102 ? 8.829 0.629 -27.437 1.00 98.00 102 ILE A C 1
ATOM 822 O O . ILE A 1 102 ? 9.433 0.931 -28.460 1.00 98.00 102 ILE A O 1
ATOM 826 N N . LEU A 1 103 ? 7.511 0.399 -27.458 1.00 98.19 103 LEU A N 1
ATOM 827 C CA . LEU A 1 103 ? 6.732 0.393 -28.705 1.00 98.19 103 LEU A CA 1
ATOM 828 C C . LEU A 1 103 ? 6.727 1.748 -29.429 1.00 98.19 103 LE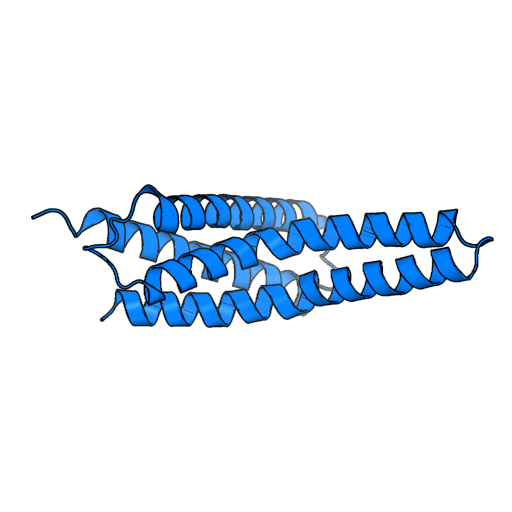U A C 1
ATOM 830 O O . LEU A 1 103 ? 6.490 1.803 -30.635 1.00 98.19 103 LEU A O 1
ATOM 834 N N . SER A 1 104 ? 6.962 2.840 -28.702 1.00 97.69 104 SER A N 1
ATOM 835 C CA . SER A 1 104 ? 6.988 4.200 -29.240 1.00 97.69 104 SER A CA 1
ATOM 836 C C . SER A 1 104 ? 8.394 4.780 -29.394 1.00 97.69 104 SER A C 1
ATOM 838 O O . SER A 1 104 ? 8.507 5.980 -29.629 1.00 97.69 104 SER A O 1
ATOM 840 N N . GLU A 1 105 ? 9.455 3.964 -29.329 1.00 96.06 105 GLU A N 1
ATOM 841 C CA . GLU A 1 105 ? 10.860 4.415 -29.387 1.00 96.06 105 GLU A CA 1
ATOM 842 C C . GLU A 1 105 ? 11.172 5.331 -30.586 1.00 96.06 105 GLU A C 1
ATOM 844 O O . GLU A 1 105 ? 11.948 6.279 -30.474 1.00 96.06 105 GLU A O 1
ATOM 849 N N . ASN A 1 106 ? 10.492 5.113 -31.717 1.00 97.56 106 ASN A N 1
ATOM 850 C CA . ASN A 1 106 ? 10.660 5.896 -32.944 1.00 97.56 106 ASN A CA 1
ATOM 851 C C . ASN A 1 106 ? 9.986 7.283 -32.899 1.00 97.56 106 ASN A C 1
ATOM 853 O O . ASN A 1 106 ? 10.222 8.117 -33.771 1.00 97.56 106 ASN A O 1
ATOM 857 N N . ILE A 1 107 ? 9.135 7.547 -31.903 1.00 97.56 107 ILE A N 1
ATOM 858 C CA . ILE A 1 107 ? 8.440 8.821 -31.691 1.00 97.56 107 ILE A CA 1
ATOM 859 C C . ILE A 1 107 ? 8.962 9.420 -30.382 1.00 97.56 107 ILE A C 1
ATOM 861 O O . ILE A 1 107 ? 8.378 9.226 -29.317 1.00 97.56 107 ILE A O 1
ATOM 865 N N . THR A 1 108 ? 10.060 10.178 -30.464 1.00 95.50 108 THR A N 1
ATOM 866 C CA . THR A 1 108 ? 10.847 10.637 -29.303 1.00 95.50 108 THR A CA 1
ATOM 867 C C . THR A 1 108 ? 10.003 11.238 -28.177 1.00 95.50 108 THR A C 1
ATOM 869 O O . THR A 1 108 ? 10.148 10.840 -27.026 1.00 95.50 108 THR A O 1
ATOM 872 N N . PHE A 1 109 ? 9.091 12.163 -28.495 1.00 97.06 109 PHE A N 1
ATOM 873 C CA . PHE A 1 109 ? 8.236 12.803 -27.488 1.00 97.06 109 PHE A CA 1
ATOM 874 C C . PHE A 1 109 ? 7.314 11.803 -26.773 1.00 97.06 109 PHE A C 1
ATOM 876 O O . PHE A 1 109 ? 7.122 11.882 -25.562 1.00 97.06 109 PHE A O 1
ATOM 883 N N . LEU A 1 110 ? 6.751 10.851 -27.520 1.00 97.19 110 LEU A N 1
ATOM 884 C CA . LEU A 1 110 ? 5.820 9.865 -26.982 1.00 97.19 110 LEU A CA 1
ATOM 885 C C . LEU A 1 110 ? 6.546 8.831 -26.111 1.00 97.19 110 LEU A C 1
ATOM 887 O O . LEU A 1 110 ? 6.071 8.523 -25.020 1.00 97.19 110 LEU A O 1
ATOM 891 N N . SER A 1 111 ? 7.723 8.372 -26.546 1.00 97.31 111 SER A N 1
ATOM 892 C CA . SER A 1 111 ? 8.580 7.489 -25.748 1.00 97.31 111 SER A CA 1
ATOM 893 C C . SER A 1 111 ? 9.003 8.164 -24.438 1.00 97.31 111 SER A C 1
ATOM 895 O O . SER A 1 111 ? 8.785 7.605 -23.367 1.00 97.31 111 SER A O 1
ATOM 897 N N . GLN A 1 112 ? 9.470 9.420 -24.486 1.00 97.88 112 GLN A N 1
ATOM 898 C CA . GLN A 1 112 ? 9.828 10.191 -23.286 1.00 97.88 112 GLN A CA 1
ATOM 899 C C . GLN A 1 112 ? 8.651 10.385 -22.322 1.00 97.88 112 GLN A C 1
ATOM 901 O O . GLN A 1 112 ? 8.821 10.314 -21.104 1.00 97.88 112 GLN A O 1
ATOM 906 N N . PHE A 1 113 ? 7.448 10.619 -22.845 1.00 98.12 113 PHE A N 1
ATOM 907 C CA . PHE A 1 113 ? 6.249 10.715 -22.020 1.00 98.12 113 PHE A CA 1
ATOM 908 C C . PHE A 1 113 ? 5.981 9.406 -21.261 1.00 98.12 113 PHE A C 1
ATOM 910 O O . PHE A 1 113 ? 5.737 9.433 -20.052 1.00 98.12 113 PHE A O 1
ATOM 917 N N . PHE A 1 114 ? 6.081 8.256 -21.934 1.00 98.38 114 PHE A N 1
ATOM 918 C CA . PHE A 1 114 ? 5.915 6.952 -21.291 1.00 98.38 114 PHE A CA 1
ATOM 919 C C . PHE A 1 114 ? 7.056 6.597 -20.330 1.00 98.38 114 PHE A C 1
ATOM 921 O O . PHE A 1 114 ? 6.776 6.011 -19.283 1.00 98.38 114 PHE A O 1
ATOM 928 N N . GLU A 1 115 ? 8.293 7.015 -20.619 1.00 98.19 115 GLU A N 1
ATOM 929 C CA . GLU A 1 115 ? 9.441 6.915 -19.705 1.00 98.19 115 GLU A CA 1
ATOM 930 C C . GLU A 1 115 ? 9.141 7.571 -18.349 1.00 98.19 115 GLU A C 1
ATOM 932 O O . GLU A 1 115 ? 9.282 6.966 -17.284 1.00 98.19 115 GLU A O 1
ATOM 937 N N . ILE A 1 116 ? 8.617 8.799 -18.380 1.00 98.44 116 ILE A N 1
ATOM 938 C CA . ILE A 1 116 ? 8.231 9.528 -17.167 1.00 98.44 116 ILE A CA 1
ATOM 939 C C . ILE A 1 116 ? 7.081 8.815 -16.444 1.00 98.44 116 ILE A C 1
ATOM 941 O O . ILE A 1 116 ? 7.112 8.664 -15.220 1.00 98.44 116 ILE A O 1
ATOM 945 N N . LEU A 1 117 ? 6.056 8.368 -17.174 1.00 98.31 117 LEU A N 1
ATOM 946 C CA . LEU A 1 117 ? 4.886 7.731 -16.570 1.00 98.31 117 LEU A CA 1
ATOM 947 C C . LEU A 1 117 ? 5.210 6.399 -15.891 1.00 98.31 117 LEU A C 1
ATOM 949 O O . LEU A 1 117 ? 4.696 6.140 -14.794 1.00 98.31 117 LEU A O 1
ATOM 953 N N . HIS A 1 118 ? 6.040 5.548 -16.504 1.00 98.06 118 HIS A N 1
ATOM 954 C CA . HIS A 1 118 ? 6.416 4.282 -15.875 1.00 98.06 118 HIS A CA 1
ATOM 955 C C . HIS A 1 118 ? 7.281 4.526 -14.637 1.00 98.06 118 HIS A C 1
ATOM 957 O O . HIS A 1 118 ? 7.052 3.868 -13.620 1.00 98.06 118 HIS A O 1
ATOM 963 N N . ALA A 1 119 ? 8.173 5.523 -14.663 1.00 98.25 119 ALA A N 1
ATOM 964 C CA . ALA A 1 119 ? 9.004 5.892 -13.521 1.00 98.25 119 ALA A CA 1
ATOM 965 C C . ALA A 1 119 ? 8.168 6.438 -12.351 1.00 98.25 119 ALA A C 1
ATOM 967 O O . ALA A 1 119 ? 8.325 5.997 -11.211 1.00 98.25 119 ALA A O 1
ATOM 968 N N . ILE A 1 120 ? 7.219 7.343 -12.618 1.00 98.50 120 ILE A N 1
ATOM 969 C CA . ILE A 1 120 ? 6.289 7.853 -11.596 1.00 98.50 120 ILE A CA 1
ATOM 970 C C . ILE A 1 120 ? 5.465 6.706 -11.007 1.00 98.50 120 ILE A C 1
ATOM 972 O O . ILE A 1 120 ? 5.310 6.617 -9.789 1.00 98.50 120 ILE A O 1
ATOM 976 N N . SER A 1 121 ? 4.961 5.806 -11.852 1.00 98.25 121 SER A N 1
ATOM 977 C CA . SER A 1 121 ? 4.177 4.657 -11.394 1.00 98.25 121 SER A CA 1
ATOM 978 C C . SER A 1 121 ? 5.001 3.743 -10.487 1.00 98.25 121 SER A C 1
ATOM 980 O O . SER A 1 121 ? 4.530 3.332 -9.426 1.00 98.25 121 SER A O 1
ATOM 982 N N . PHE A 1 122 ? 6.263 3.501 -10.838 1.00 97.19 122 PHE A N 1
ATOM 983 C CA . PHE A 1 122 ? 7.190 2.746 -10.003 1.00 97.19 122 PHE A CA 1
ATOM 984 C C . PHE A 1 122 ? 7.409 3.409 -8.637 1.00 97.19 122 PHE A C 1
ATOM 986 O O . PHE A 1 122 ? 7.253 2.754 -7.607 1.00 97.19 122 PHE A O 1
ATOM 993 N N . ILE A 1 123 ? 7.675 4.721 -8.609 1.00 98.25 123 ILE A N 1
ATOM 994 C CA . ILE A 1 123 ? 7.851 5.492 -7.368 1.00 98.25 123 ILE A CA 1
ATOM 995 C C . ILE A 1 123 ? 6.594 5.424 -6.495 1.00 98.25 123 ILE A C 1
ATOM 997 O O . ILE A 1 123 ? 6.689 5.256 -5.275 1.00 98.25 123 ILE A O 1
ATOM 1001 N N . ILE A 1 124 ? 5.406 5.529 -7.095 1.00 98.06 124 ILE A N 1
ATOM 1002 C CA . ILE A 1 124 ? 4.155 5.454 -6.341 1.00 98.06 124 ILE A CA 1
ATOM 1003 C C . ILE A 1 124 ? 3.974 4.067 -5.725 1.00 98.06 124 ILE A C 1
ATOM 1005 O O . ILE A 1 124 ? 3.647 3.968 -4.542 1.00 98.06 124 ILE A O 1
ATOM 1009 N N . SER A 1 125 ? 4.202 3.015 -6.510 1.00 95.88 125 SER A N 1
ATOM 1010 C CA . SER A 1 125 ? 4.063 1.631 -6.060 1.00 95.88 125 SER A CA 1
ATOM 1011 C C . SER A 1 125 ? 5.044 1.289 -4.936 1.00 95.88 125 SER A C 1
ATOM 1013 O O . SER A 1 125 ? 4.642 0.749 -3.904 1.00 95.88 125 SER A O 1
ATOM 1015 N N . LEU A 1 126 ? 6.319 1.646 -5.117 1.00 94.06 126 LEU A N 1
ATOM 1016 C CA . LEU A 1 126 ? 7.408 1.237 -4.235 1.00 94.06 126 LEU A CA 1
ATOM 1017 C C . LEU A 1 126 ? 7.534 2.104 -2.978 1.00 94.06 126 LEU A C 1
ATOM 1019 O O . LEU A 1 126 ? 7.886 1.591 -1.920 1.00 94.06 126 LEU A O 1
ATOM 1023 N N . LEU A 1 127 ? 7.279 3.413 -3.078 1.00 95.75 127 LEU A N 1
ATOM 1024 C CA . LEU A 1 127 ? 7.553 4.360 -1.992 1.00 95.75 127 LEU A CA 1
ATOM 1025 C C . LEU A 1 127 ? 6.285 5.032 -1.472 1.00 95.75 127 LEU A C 1
ATOM 1027 O O . LEU A 1 127 ? 5.971 4.934 -0.284 1.00 95.75 127 LEU A O 1
ATOM 1031 N N . VAL A 1 128 ? 5.539 5.713 -2.344 1.00 98.00 128 VAL A N 1
ATOM 1032 C CA . VAL A 1 128 ? 4.433 6.580 -1.903 1.00 98.00 128 VAL A CA 1
ATOM 1033 C C . VAL A 1 128 ? 3.326 5.766 -1.238 1.00 98.00 128 VAL A C 1
ATOM 1035 O O . VAL A 1 128 ? 2.850 6.140 -0.163 1.00 98.00 128 VAL A O 1
ATOM 1038 N N . ALA A 1 129 ? 2.917 4.648 -1.838 1.00 97.50 129 ALA A N 1
ATOM 1039 C CA . ALA A 1 129 ? 1.847 3.816 -1.304 1.00 97.50 129 ALA A CA 1
ATOM 1040 C C . ALA A 1 129 ? 2.221 3.153 0.039 1.00 97.50 129 ALA A C 1
ATOM 1042 O O . ALA A 1 129 ? 1.450 3.329 0.987 1.00 97.50 129 ALA A O 1
ATOM 1043 N N . PRO A 1 130 ? 3.389 2.496 0.199 1.00 96.31 130 PRO A N 1
ATOM 1044 C CA . PRO A 1 130 ? 3.828 1.959 1.492 1.00 96.31 130 PRO A CA 1
ATOM 1045 C C . PRO A 1 130 ? 3.921 3.005 2.610 1.00 96.31 130 PRO A C 1
ATOM 1047 O O . PRO A 1 130 ? 3.428 2.775 3.717 1.00 96.31 130 PRO A O 1
ATOM 1050 N N . LEU A 1 131 ? 4.487 4.183 2.328 1.00 97.75 131 LEU A N 1
ATOM 1051 C CA . LEU A 1 131 ? 4.589 5.260 3.319 1.00 97.75 131 LEU A CA 1
ATOM 1052 C C . LEU A 1 131 ? 3.210 5.800 3.712 1.00 97.75 131 LEU A C 1
ATOM 1054 O O . LEU A 1 131 ? 2.917 5.978 4.897 1.00 97.75 131 LEU A O 1
ATOM 1058 N N . THR A 1 132 ? 2.331 6.008 2.729 1.00 98.12 132 THR A N 1
ATOM 1059 C CA . THR A 1 132 ? 0.959 6.470 2.980 1.00 98.12 132 THR A CA 1
ATOM 1060 C C . THR A 1 132 ? 0.166 5.440 3.783 1.00 98.12 132 THR A C 1
ATOM 1062 O O . THR A 1 132 ? -0.562 5.821 4.704 1.00 98.12 132 THR A O 1
ATOM 1065 N N . PHE A 1 133 ? 0.341 4.145 3.489 1.00 98.25 133 PHE A N 1
ATOM 1066 C CA . PHE A 1 133 ? -0.264 3.050 4.245 1.00 98.25 133 PHE A CA 1
ATOM 1067 C C . PHE A 1 133 ? 0.125 3.127 5.725 1.00 98.25 133 PHE A C 1
ATOM 1069 O O . PHE A 1 133 ? -0.766 3.177 6.574 1.00 98.25 133 PHE A O 1
ATOM 1076 N N . LEU A 1 134 ? 1.424 3.218 6.032 1.00 97.62 134 LEU A N 1
ATOM 1077 C CA . LEU A 1 134 ? 1.928 3.297 7.406 1.00 97.62 134 LEU A CA 1
ATOM 1078 C C . LEU A 1 134 ? 1.336 4.488 8.166 1.00 97.62 134 LEU A C 1
ATOM 1080 O O . LEU A 1 134 ? 0.755 4.314 9.240 1.00 97.62 134 LEU A O 1
ATOM 1084 N N . VAL A 1 135 ? 1.427 5.689 7.589 1.00 98.25 135 VAL A N 1
ATOM 1085 C CA . VAL A 1 135 ? 0.929 6.918 8.223 1.00 98.25 135 VAL A CA 1
ATOM 1086 C C . VAL A 1 135 ? -0.578 6.829 8.476 1.00 98.25 135 VAL A C 1
ATOM 1088 O O . VAL A 1 135 ? -1.037 7.059 9.596 1.00 98.25 135 VAL A O 1
ATOM 1091 N N . CYS A 1 136 ? -1.369 6.453 7.467 1.00 97.75 136 CYS A N 1
ATOM 1092 C CA . CYS A 1 136 ? -2.827 6.408 7.593 1.00 97.75 136 CYS A CA 1
ATOM 1093 C C . CYS A 1 136 ? -3.301 5.283 8.519 1.00 97.75 136 CYS A C 1
ATOM 1095 O O . CYS A 1 136 ? -4.286 5.459 9.239 1.00 97.75 136 CYS A O 1
ATOM 1097 N N . MET A 1 137 ? -2.605 4.144 8.543 1.00 97.25 137 MET A N 1
ATOM 1098 C CA . MET A 1 137 ? -2.900 3.038 9.453 1.00 97.25 137 MET A CA 1
ATOM 1099 C C . MET A 1 137 ? -2.680 3.453 10.912 1.00 97.25 137 MET A C 1
ATOM 1101 O O . MET A 1 137 ? -3.574 3.268 11.738 1.00 97.25 137 MET A O 1
ATOM 1105 N N . ILE A 1 138 ? -1.537 4.076 11.225 1.00 97.31 138 ILE A N 1
ATOM 1106 C CA . ILE A 1 138 ? -1.232 4.572 12.577 1.00 97.31 138 ILE A CA 1
ATOM 1107 C C . ILE A 1 138 ? -2.279 5.601 13.011 1.00 97.31 138 ILE A C 1
ATOM 1109 O O . ILE A 1 138 ? -2.851 5.490 14.097 1.00 97.31 138 ILE A O 1
ATOM 1113 N N . LEU A 1 139 ? -2.597 6.569 12.146 1.00 96.00 139 LEU A N 1
ATOM 1114 C CA . LEU A 1 139 ? -3.634 7.563 12.428 1.00 96.00 139 LEU A CA 1
ATOM 1115 C C . LEU A 1 139 ? -5.007 6.911 12.636 1.00 96.00 139 LEU A C 1
ATOM 1117 O O . LEU A 1 139 ? -5.729 7.295 13.556 1.00 96.00 139 LEU A O 1
ATOM 1121 N N . SER A 1 140 ? -5.362 5.896 11.848 1.00 94.38 140 SER A N 1
ATOM 1122 C CA . SER A 1 140 ? -6.613 5.152 12.024 1.00 94.38 140 SER A CA 1
ATOM 1123 C C . SER A 1 140 ? -6.685 4.480 13.397 1.00 94.38 140 SER A C 1
ATOM 1125 O O . SER A 1 140 ? -7.700 4.604 14.080 1.00 94.38 140 SER A O 1
ATOM 1127 N N . LEU A 1 141 ? -5.604 3.835 13.847 1.00 94.00 141 LEU A N 1
ATOM 1128 C CA . LEU A 1 141 ? -5.531 3.207 15.171 1.00 94.00 141 LEU A CA 1
ATOM 1129 C C . LEU A 1 141 ? -5.644 4.234 16.305 1.00 94.00 141 LEU A C 1
ATOM 1131 O O . LEU A 1 141 ? -6.404 4.017 17.249 1.00 94.00 141 LEU A O 1
ATOM 1135 N N . ILE A 1 142 ? -4.960 5.378 16.193 1.00 93.19 142 ILE A N 1
ATOM 1136 C CA . ILE A 1 142 ? -5.049 6.468 17.176 1.00 93.19 142 ILE A CA 1
ATOM 1137 C C . ILE A 1 142 ? -6.493 6.964 17.296 1.00 93.19 142 ILE A C 1
ATOM 1139 O O . ILE A 1 142 ? -7.007 7.102 18.401 1.00 93.19 142 ILE A O 1
ATOM 1143 N N . TYR A 1 143 ? -7.170 7.214 16.173 1.00 89.56 143 TYR A N 1
ATOM 1144 C CA . TYR A 1 143 ? -8.550 7.708 16.185 1.00 89.56 143 TYR A CA 1
ATOM 1145 C C . TYR A 1 143 ? -9.585 6.647 16.586 1.00 89.56 143 TYR A C 1
ATOM 1147 O O . TYR A 1 143 ? -10.671 7.020 17.016 1.00 89.56 143 TYR A O 1
ATOM 1155 N N . LEU A 1 144 ? -9.285 5.351 16.451 1.00 87.81 144 LEU A N 1
ATOM 1156 C CA . LEU A 1 144 ? -10.148 4.263 16.935 1.00 87.81 144 LEU A CA 1
ATOM 1157 C C . LEU A 1 144 ? -10.068 4.056 18.452 1.00 87.81 144 LEU A C 1
ATOM 1159 O O . LEU A 1 144 ? -10.989 3.472 19.026 1.00 87.81 144 LEU A O 1
ATOM 1163 N N . ASN A 1 145 ? -8.963 4.479 19.068 1.00 82.81 145 ASN A N 1
ATOM 1164 C CA . ASN A 1 145 ? -8.702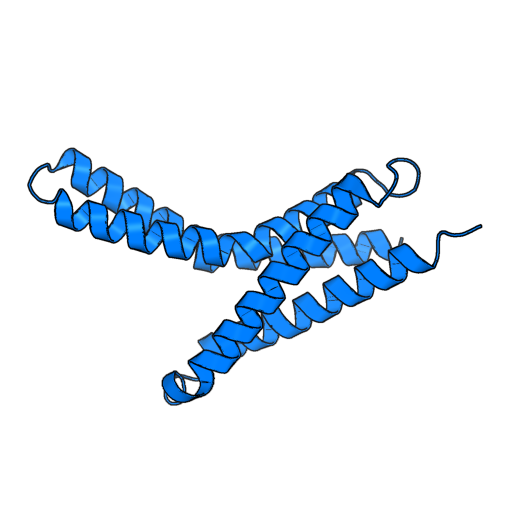 4.360 20.504 1.00 82.81 145 ASN A CA 1
ATOM 1165 C C . ASN A 1 145 ? -9.040 5.632 21.297 1.00 82.81 145 ASN A C 1
ATOM 1167 O O . ASN A 1 145 ? -8.936 5.614 22.520 1.00 82.81 145 ASN A O 1
ATOM 1171 N N . LYS A 1 146 ? -9.428 6.708 20.607 1.00 76.19 146 LYS A N 1
ATOM 1172 C CA . LYS A 1 146 ? -10.061 7.890 21.200 1.00 76.19 146 LYS A CA 1
ATOM 1173 C C . LYS A 1 146 ? -11.565 7.673 21.327 1.00 76.19 146 LYS A C 1
ATOM 1175 O O . LYS A 1 146 ? -12.121 8.186 22.315 1.00 76.19 146 LYS A O 1
#

Sequence (146 aa):
MNDLPTKSYVKIILYTQAIIFTLIINYFIFISDLTRSLFLVVAFLGLLFLILGIVLIFLARKVIPSNKVSRRLKLFLTLTGISTIAPLVFTLLHNFFYAMAILSENITFLSQFFEILHAISFIISLLVAPLTFLVCMILSLIYLNK

Foldseek 3Di:
DPLPPLLVVLVVLLVLLVVLLVVLVCCVPPPPDCCPVCVVVNVVSLVVNLVSLVVQLCCLPPVDDPVSAPPLLSVLSNQLSCLSNLLVVLQVQLVVLCVQLVVCVVPPVRNVVSVVSSVVSNCCNPPVSSVSNVVSSVVNVVRSVD